Protein AF-J9DFH2-F1 (afdb_monomer)

Mean predicted aligned error: 2.7 Å

Secondary structure (DSSP, 8-state):
-TT-EEE-TTSPEEESS-EE-TT--SHHHHHHHHHHHHHHT--EEE--GGG--HHHHHHHHHHHHHH-TT--GGG-EEE-

Foldseek 3Di:
DQPDWDQDPVRDTHGPDADECAPQQDLVSLLVVVVVCVVVPHAEYEYDVVSVCVVSNVVNVVVVVVVDVVDDPVSHHYHD

pLDDT: mean 94.98, std 4.64, range [62.78, 98.12]

Organism: Edhazardia aedis (strain USNM 41457) (NCBI:txid1003232)

Nearest PDB structures (foldseek):
  3f7j-assembly2_B  TM=8.999E-01  e=4.523E-04  Bacillus subtilis
  4g5d-assembly2_B  TM=8.928E-01  e=1.932E-03  Leishmania major strain Friedlin
  4mhb-assembly1_A  TM=8.944E-01  e=2.731E-03  Yersinia pestis
  4fzi-assembly1_A  TM=8.940E-01  e=2.926E-03  Trypanosoma cruzi strain CL Brener
  4f40-assembly2_B  TM=7.628E-01  e=6.709E-03  Leishmania major

InterPro domains:
  IPR020471 Aldo-keto reductase [PTHR43827] (4-78)
  IPR023210 NADP-dependent oxidoreductase domain [PF00248] (17-78)
  IPR036812 NAD(P)-dependent oxidoreductase domain superfamily [G3DSA:3.20.20.100] (1-79)
  IPR036812 NAD(P)-dependent oxidoreductase domain superfamily [SSF51430] (4-79)

Radius of gyration: 12.64 Å; Cα contacts (8 Å, |Δi|>4): 94; chains: 1; bounding box: 28×32×32 Å

Sequence (80 aa):
MLNRKVLLNSGFNMPMIGIGTGGLNTRRDIFETFENAIKVGYRHIDMATVYNNQELIGDYMFEKYLEDPKLKREDFFLCF

Structure (mmCIF, N/CA/C/O backbone):
data_AF-J9DFH2-F1
#
_entry.id   AF-J9DFH2-F1
#
loop_
_atom_site.group_PDB
_atom_site.id
_atom_site.type_symbol
_atom_site.label_atom_id
_atom_site.label_alt_id
_atom_site.label_comp_id
_atom_site.label_asym_id
_ato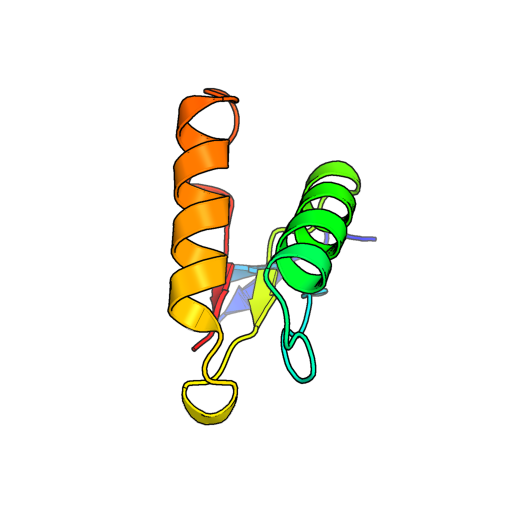m_site.label_entity_id
_atom_site.label_seq_id
_atom_site.pdbx_PDB_ins_code
_atom_site.Cartn_x
_atom_site.Cartn_y
_atom_site.Cartn_z
_atom_site.occupancy
_atom_site.B_iso_or_equiv
_atom_site.auth_seq_id
_atom_site.auth_comp_id
_atom_site.auth_asym_id
_atom_site.auth_atom_id
_atom_site.pdbx_PDB_model_num
ATOM 1 N N . MET A 1 1 ? -17.646 -2.162 3.998 1.00 62.78 1 MET A N 1
ATOM 2 C CA . MET A 1 1 ? -16.994 -3.496 4.031 1.00 62.78 1 MET A CA 1
ATOM 3 C C . MET A 1 1 ? -15.539 -3.440 4.501 1.00 62.78 1 MET A C 1
ATOM 5 O O . MET A 1 1 ? -15.158 -4.330 5.247 1.00 62.78 1 MET A O 1
ATOM 9 N N . LEU A 1 2 ? -14.764 -2.400 4.157 1.00 79.38 2 LEU A N 1
ATOM 10 C CA . LEU A 1 2 ? -13.326 -2.279 4.479 1.00 79.38 2 LEU A CA 1
ATOM 11 C C . LEU A 1 2 ? -12.967 -2.250 5.983 1.00 79.38 2 LEU A C 1
ATOM 13 O O . LEU A 1 2 ? -11.839 -2.557 6.342 1.00 79.38 2 LEU A O 1
ATOM 17 N N . ASN A 1 3 ? -13.923 -1.967 6.876 1.00 84.06 3 ASN A N 1
ATOM 18 C CA . ASN A 1 3 ? -13.672 -1.923 8.325 1.00 84.06 3 ASN A CA 1
ATOM 19 C C . ASN A 1 3 ? -13.657 -3.302 9.008 1.00 84.06 3 ASN A C 1
ATOM 21 O O . ASN A 1 3 ? -13.393 -3.377 10.208 1.00 84.06 3 ASN A O 1
ATOM 25 N N . ARG A 1 4 ? -13.974 -4.393 8.294 1.00 95.19 4 ARG A N 1
ATOM 26 C CA . ARG A 1 4 ? -13.933 -5.739 8.884 1.00 95.19 4 ARG A CA 1
ATOM 27 C C . ARG A 1 4 ? -12.488 -6.213 9.016 1.00 95.19 4 ARG A C 1
ATOM 29 O O . ARG A 1 4 ? -11.715 -6.147 8.060 1.00 95.19 4 ARG A O 1
ATOM 36 N N . LYS A 1 5 ? -12.152 -6.724 10.197 1.00 96.62 5 LYS A N 1
ATOM 37 C CA . LYS A 1 5 ? -10.838 -7.272 10.525 1.00 96.62 5 LYS A CA 1
ATOM 38 C C . LYS A 1 5 ? -10.994 -8.700 11.032 1.00 96.62 5 LYS A C 1
ATOM 40 O O . LYS A 1 5 ? -12.018 -9.033 11.627 1.00 96.62 5 LYS A O 1
ATOM 45 N N . VAL A 1 6 ? -9.978 -9.515 10.792 1.00 97.31 6 VAL A N 1
ATOM 46 C CA . VAL A 1 6 ? -9.830 -10.847 11.374 1.00 97.31 6 VAL A CA 1
ATOM 47 C C . VAL A 1 6 ? -8.749 -10.794 12.451 1.00 97.31 6 VAL A C 1
ATOM 49 O O . VAL A 1 6 ? -7.706 -10.166 12.255 1.0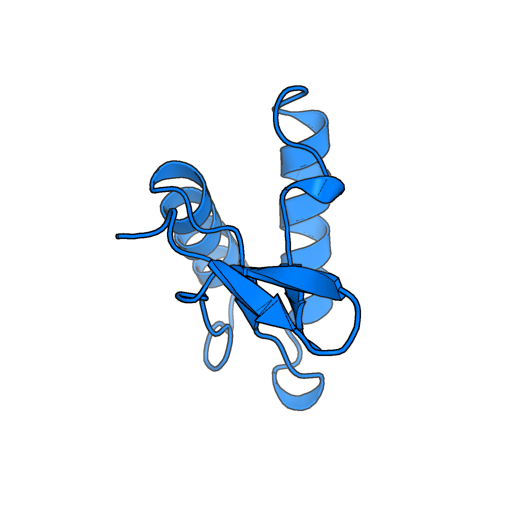0 97.31 6 VAL A O 1
ATOM 52 N N . LEU A 1 7 ? -9.015 -11.425 13.595 1.00 98.00 7 LEU A N 1
ATOM 53 C CA . LEU A 1 7 ? -8.031 -11.593 14.657 1.00 98.00 7 LEU A CA 1
ATOM 54 C C . LEU A 1 7 ? -7.116 -12.760 14.291 1.00 98.00 7 LEU A C 1
ATOM 56 O O . LEU A 1 7 ? -7.573 -13.896 14.157 1.00 98.00 7 LEU A O 1
ATOM 60 N N . LEU A 1 8 ? -5.832 -12.473 14.115 1.00 97.88 8 LEU A N 1
ATOM 61 C CA . LEU A 1 8 ? -4.819 -13.493 13.883 1.00 97.88 8 LEU A CA 1
ATOM 62 C C . LEU A 1 8 ? -4.489 -14.218 15.194 1.00 97.88 8 LEU A C 1
ATOM 64 O O . LEU A 1 8 ? -4.688 -13.684 16.285 1.00 97.88 8 LEU A O 1
ATOM 68 N N . ASN A 1 9 ? -3.918 -15.421 15.099 1.00 98.12 9 ASN A N 1
ATOM 69 C CA . ASN A 1 9 ? -3.446 -16.176 16.269 1.00 98.12 9 ASN A CA 1
ATOM 70 C C . ASN A 1 9 ? -2.363 -15.432 17.080 1.00 98.12 9 ASN A C 1
ATOM 72 O O . ASN A 1 9 ? -2.178 -15.708 18.260 1.00 98.12 9 ASN A O 1
ATOM 76 N N . SER A 1 10 ? -1.691 -14.462 16.458 1.00 97.31 10 SER A N 1
ATOM 77 C CA . SER A 1 10 ? -0.724 -13.555 17.073 1.00 97.31 10 SER A CA 1
ATOM 78 C C . SER A 1 10 ? -1.366 -12.448 17.917 1.00 97.31 10 SER A C 1
ATOM 80 O O . SER A 1 10 ? -0.651 -11.678 18.550 1.00 97.3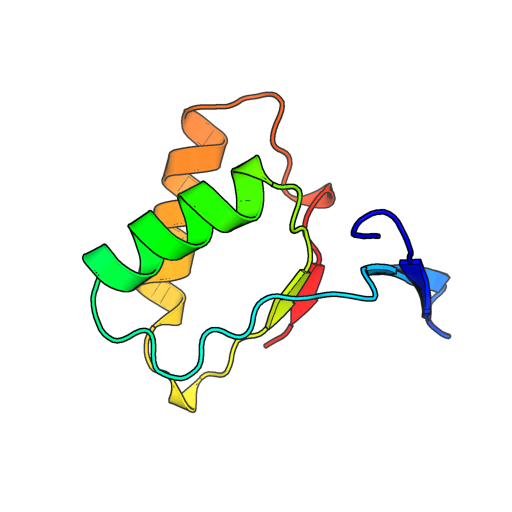1 10 SER A O 1
ATOM 82 N N . GLY A 1 11 ? -2.697 -12.332 17.921 1.00 97.50 11 GLY A N 1
ATOM 83 C CA . GLY A 1 11 ? -3.434 -11.281 18.627 1.00 97.50 11 GLY A CA 1
ATOM 84 C C . GLY A 1 11 ? -3.574 -9.967 17.847 1.00 97.50 11 GLY A C 1
ATOM 85 O O . GLY A 1 11 ? -4.263 -9.057 18.306 1.00 97.50 11 GLY A O 1
ATOM 86 N N . PHE A 1 12 ? -2.975 -9.854 16.657 1.00 95.94 12 PHE A N 1
ATOM 87 C CA . PHE A 1 12 ? -3.112 -8.673 15.803 1.00 95.94 12 PHE A CA 1
ATOM 88 C C . PHE A 1 12 ? -4.372 -8.733 14.934 1.00 95.94 12 PHE A C 1
ATOM 90 O O . PHE A 1 12 ? -4.785 -9.796 14.471 1.00 95.94 12 PHE A O 1
ATOM 97 N N . ASN A 1 13 ? -4.966 -7.568 14.672 1.00 96.25 13 ASN A N 1
ATOM 98 C CA . ASN A 1 13 ? -6.110 -7.438 13.774 1.00 96.25 13 ASN A CA 1
ATOM 99 C C . ASN A 1 13 ? -5.646 -7.130 12.346 1.00 96.25 13 ASN A C 1
ATOM 101 O O . ASN A 1 13 ? -5.065 -6.073 12.101 1.00 96.25 13 ASN A O 1
ATOM 105 N N . MET A 1 14 ? -5.980 -8.002 11.399 1.00 97.31 14 MET A N 1
ATOM 106 C CA . MET A 1 14 ? -5.680 -7.829 9.978 1.00 97.31 14 MET A CA 1
ATOM 107 C C . MET A 1 14 ? -6.944 -7.403 9.218 1.00 97.31 14 MET A C 1
ATOM 109 O O . MET A 1 14 ? -7.976 -8.069 9.347 1.00 97.31 14 MET A O 1
ATOM 113 N N . PRO A 1 15 ? -6.927 -6.311 8.430 1.00 97.44 15 PRO A N 1
ATOM 114 C CA . PRO A 1 15 ? -8.051 -5.970 7.562 1.00 97.44 15 PRO A CA 1
ATOM 115 C C . PRO A 1 15 ? -8.325 -7.089 6.551 1.00 97.44 15 PRO A C 1
ATOM 117 O O . PRO A 1 15 ? -7.420 -7.549 5.858 1.00 97.44 15 PRO A O 1
ATOM 120 N N . MET A 1 16 ? -9.587 -7.519 6.455 1.00 96.56 16 MET A N 1
ATOM 121 C CA . MET A 1 16 ? -9.965 -8.665 5.614 1.00 96.56 16 MET A CA 1
ATOM 122 C C . MET A 1 16 ? -9.817 -8.396 4.114 1.00 96.56 16 MET A C 1
ATOM 124 O O . MET A 1 16 ? -9.742 -9.334 3.330 1.00 96.56 16 MET A O 1
ATOM 128 N N . ILE A 1 17 ? -9.835 -7.125 3.714 1.00 96.94 17 ILE A N 1
ATOM 129 C CA . ILE A 1 17 ? -9.701 -6.701 2.325 1.00 96.94 17 ILE A CA 1
ATOM 130 C C . ILE A 1 17 ? -8.412 -5.897 2.215 1.00 96.94 17 ILE A C 1
ATOM 132 O O . ILE A 1 17 ? -8.246 -4.895 2.915 1.00 96.94 17 ILE A O 1
ATOM 136 N N . GLY A 1 18 ? -7.513 -6.366 1.355 1.00 95.69 18 GLY A N 1
ATOM 137 C CA . GLY A 1 18 ? -6.243 -5.722 1.048 1.00 95.69 18 GLY A CA 1
ATOM 138 C C . GLY A 1 18 ? -6.130 -5.372 -0.428 1.00 95.69 18 GLY A C 1
ATOM 139 O O . GLY A 1 18 ? -6.922 -5.837 -1.249 1.00 95.69 18 GLY A O 1
ATOM 140 N N . ILE A 1 19 ? -5.152 -4.531 -0.743 1.00 96.38 19 ILE A N 1
ATOM 141 C CA . ILE A 1 19 ? -4.771 -4.209 -2.113 1.00 96.38 19 ILE A CA 1
ATOM 142 C C . ILE A 1 19 ? -3.486 -4.949 -2.473 1.00 96.38 19 ILE A C 1
ATOM 144 O O . ILE A 1 19 ? -2.478 -4.798 -1.788 1.00 96.38 19 ILE A O 1
ATOM 148 N N . GLY A 1 20 ? -3.540 -5.757 -3.531 1.00 96.50 20 GLY A N 1
ATOM 149 C CA . GLY A 1 20 ? -2.361 -6.404 -4.101 1.00 96.50 20 GLY A CA 1
ATOM 150 C C . GLY A 1 20 ? -1.622 -5.457 -5.037 1.00 96.50 20 GLY A C 1
ATOM 151 O O . GLY A 1 20 ? -2.253 -4.717 -5.793 1.00 96.50 20 GLY A O 1
ATOM 152 N N . THR A 1 21 ? -0.291 -5.484 -4.995 1.00 96.88 21 THR A N 1
ATOM 153 C CA . THR A 1 21 ? 0.556 -4.599 -5.814 1.00 96.88 21 THR A CA 1
ATOM 154 C C . THR A 1 21 ? 1.196 -5.289 -7.017 1.00 96.88 21 THR A C 1
ATOM 156 O O . THR A 1 21 ? 1.960 -4.666 -7.758 1.00 96.88 21 THR A O 1
ATOM 159 N N . GLY A 1 22 ? 0.870 -6.562 -7.256 1.00 96.00 22 GLY A N 1
ATOM 160 C CA . GLY A 1 22 ? 1.293 -7.282 -8.454 1.00 96.00 22 GLY A CA 1
ATOM 161 C C . GLY A 1 22 ? 0.789 -6.594 -9.728 1.00 96.00 22 GLY A C 1
ATOM 162 O O . GLY A 1 22 ? -0.405 -6.355 -9.882 1.00 96.00 22 GLY A O 1
ATOM 163 N N . GLY A 1 23 ? 1.705 -6.280 -10.646 1.00 94.25 23 GLY A N 1
ATOM 164 C CA . GLY A 1 23 ? 1.393 -5.618 -11.918 1.00 94.25 23 GLY A CA 1
ATOM 165 C C . GLY A 1 23 ? 1.391 -4.086 -11.880 1.00 94.25 23 GLY A C 1
ATOM 166 O O . GLY A 1 23 ? 1.199 -3.470 -12.927 1.00 94.25 23 GLY A O 1
ATOM 167 N N . LEU A 1 24 ? 1.642 -3.460 -10.724 1.00 96.38 24 LEU A N 1
ATOM 168 C CA . LEU A 1 24 ? 1.908 -2.021 -10.648 1.00 96.38 24 LEU A CA 1
ATOM 169 C C . LEU A 1 24 ? 3.366 -1.766 -11.035 1.00 96.38 24 LEU A C 1
ATOM 171 O O . LEU A 1 24 ? 4.274 -2.042 -10.248 1.00 96.38 24 LEU A O 1
ATOM 175 N N . ASN A 1 25 ? 3.577 -1.271 -12.255 1.00 93.00 25 ASN A N 1
ATOM 176 C CA . ASN A 1 25 ? 4.901 -1.240 -12.884 1.00 93.00 25 ASN A CA 1
ATOM 177 C C . ASN A 1 25 ? 5.499 0.167 -12.984 1.00 93.00 25 ASN A C 1
ATOM 179 O O . ASN A 1 25 ? 6.690 0.308 -13.254 1.00 93.00 25 ASN A O 1
ATOM 183 N N . THR A 1 26 ? 4.696 1.216 -12.801 1.00 96.19 26 THR A N 1
ATOM 184 C CA . THR A 1 26 ? 5.164 2.601 -12.903 1.00 96.19 26 THR A CA 1
ATOM 185 C C . THR A 1 26 ? 4.863 3.396 -11.639 1.00 96.19 26 THR A C 1
ATOM 187 O O . THR A 1 26 ? 3.926 3.097 -10.897 1.00 96.19 26 THR A O 1
ATOM 190 N N . ARG A 1 27 ? 5.627 4.477 -11.414 1.00 96.44 27 ARG A N 1
ATOM 191 C CA . ARG A 1 27 ? 5.349 5.435 -10.330 1.00 96.44 27 ARG A CA 1
ATOM 192 C C . ARG A 1 27 ? 3.916 5.958 -10.407 1.00 96.44 27 ARG A C 1
ATOM 194 O O . ARG A 1 27 ? 3.256 6.082 -9.383 1.00 96.44 27 ARG A O 1
ATOM 201 N N . ARG A 1 28 ? 3.430 6.229 -11.620 1.00 97.00 28 ARG A N 1
ATOM 202 C CA . ARG A 1 28 ? 2.062 6.694 -11.844 1.00 97.00 28 ARG A CA 1
ATOM 203 C C . ARG A 1 28 ? 1.037 5.664 -11.372 1.00 97.00 28 ARG A C 1
ATOM 205 O O . ARG A 1 28 ? 0.152 6.035 -10.608 1.00 97.00 28 ARG A O 1
ATOM 212 N N . ASP A 1 29 ? 1.193 4.398 -11.771 1.00 96.19 29 ASP A N 1
ATOM 213 C CA . ASP A 1 29 ? 0.273 3.322 -11.377 1.00 96.19 29 ASP A CA 1
ATOM 214 C C . ASP A 1 29 ? 0.191 3.210 -9.856 1.00 96.19 29 ASP A C 1
ATOM 216 O O . ASP A 1 29 ? -0.900 3.137 -9.299 1.00 96.19 29 ASP A O 1
ATOM 220 N N . ILE A 1 30 ? 1.340 3.241 -9.178 1.00 96.88 30 ILE A N 1
ATOM 221 C CA . ILE A 1 30 ? 1.427 3.131 -7.718 1.00 96.88 30 ILE A CA 1
ATOM 222 C C . ILE A 1 30 ? 0.760 4.328 -7.044 1.00 96.88 30 ILE A C 1
ATOM 224 O O . ILE A 1 30 ? -0.112 4.139 -6.199 1.00 96.88 30 ILE A O 1
ATOM 228 N N . PHE A 1 31 ? 1.125 5.549 -7.437 1.00 96.88 31 PHE A N 1
ATOM 229 C CA . PHE A 1 31 ? 0.642 6.769 -6.793 1.00 96.88 31 PHE A CA 1
ATOM 230 C C . PHE A 1 31 ? -0.871 6.936 -6.974 1.00 96.88 31 PHE A C 1
ATOM 232 O O . PHE A 1 31 ? -1.581 7.163 -5.998 1.00 96.88 31 PHE A O 1
ATOM 239 N N . GLU A 1 32 ? -1.391 6.765 -8.194 1.00 96.88 32 GLU A N 1
ATOM 240 C CA . GLU A 1 32 ? -2.835 6.864 -8.451 1.00 96.88 32 GLU A CA 1
ATOM 241 C C . GLU A 1 32 ? -3.612 5.742 -7.745 1.00 96.88 32 GLU A C 1
ATOM 243 O O . GLU A 1 32 ? -4.686 5.979 -7.182 1.00 96.88 32 GLU A O 1
ATOM 248 N N . THR A 1 33 ? -3.072 4.519 -7.733 1.00 97.06 33 THR A N 1
ATOM 249 C CA . THR A 1 33 ? -3.716 3.375 -7.077 1.00 97.06 33 THR A CA 1
ATOM 250 C C . THR A 1 33 ? -3.785 3.570 -5.567 1.00 97.06 33 THR A C 1
ATOM 252 O O . THR A 1 33 ? -4.853 3.403 -4.973 1.00 97.06 33 THR A O 1
ATOM 255 N N . PHE A 1 34 ? -2.676 3.950 -4.932 1.00 96.50 34 PHE A N 1
ATOM 256 C CA . PHE A 1 34 ? -2.622 4.100 -3.483 1.00 96.50 34 PHE A CA 1
ATOM 257 C C . PHE A 1 34 ? -3.380 5.334 -2.994 1.00 96.50 34 PHE A C 1
ATOM 259 O O . PHE A 1 34 ? -4.045 5.243 -1.962 1.00 96.50 34 PHE A O 1
ATOM 266 N N . GLU A 1 35 ? -3.357 6.449 -3.729 1.00 96.00 35 GLU A N 1
ATOM 267 C CA . GLU A 1 35 ? -4.149 7.643 -3.394 1.00 96.00 35 GLU A CA 1
ATOM 268 C C . GLU A 1 35 ? -5.636 7.285 -3.318 1.00 96.00 35 GLU A C 1
ATOM 270 O O . GLU A 1 35 ? -6.307 7.537 -2.313 1.00 96.00 35 GLU A O 1
ATOM 275 N N . ASN A 1 36 ? -6.141 6.587 -4.337 1.00 96.38 36 ASN A N 1
ATOM 276 C CA . ASN A 1 36 ? -7.524 6.127 -4.355 1.00 96.38 36 ASN A CA 1
ATOM 277 C C . ASN A 1 36 ? -7.802 5.087 -3.261 1.00 96.38 36 ASN A C 1
ATOM 279 O O . ASN A 1 36 ? -8.807 5.196 -2.556 1.00 96.38 36 ASN A O 1
ATOM 283 N N . ALA A 1 37 ? -6.919 4.101 -3.078 1.00 95.75 37 ALA A N 1
ATOM 284 C CA . ALA A 1 37 ? -7.097 3.043 -2.087 1.00 95.75 37 ALA A CA 1
ATOM 285 C C . ALA A 1 37 ? -7.153 3.604 -0.656 1.00 95.75 37 ALA A C 1
ATOM 287 O O . ALA A 1 37 ? -8.065 3.281 0.110 1.00 95.75 37 ALA A O 1
ATOM 288 N N . ILE A 1 38 ? -6.227 4.493 -0.292 1.00 94.38 38 ILE A N 1
ATOM 289 C CA . ILE A 1 38 ? -6.186 5.100 1.042 1.00 94.38 38 ILE A CA 1
ATOM 290 C C . ILE A 1 38 ? -7.418 5.973 1.270 1.00 94.38 38 ILE A C 1
ATOM 292 O O . ILE A 1 38 ? -8.032 5.863 2.340 1.00 94.38 38 ILE A O 1
ATOM 296 N N . LYS A 1 39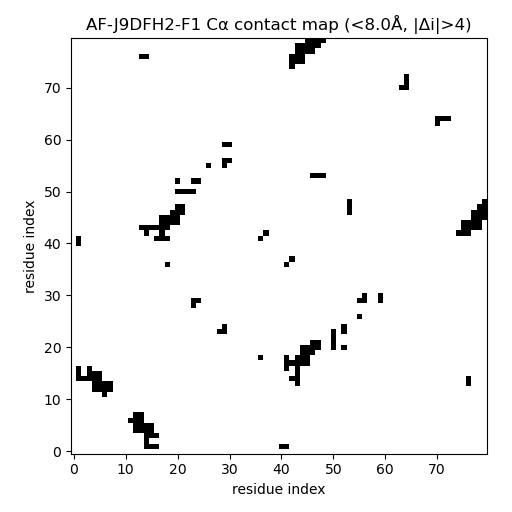 ? -7.814 6.766 0.263 1.00 93.81 39 LYS A N 1
ATOM 297 C CA . LYS A 1 39 ? -8.995 7.639 0.303 1.00 93.81 39 LYS A CA 1
ATOM 298 C C . LYS A 1 39 ? -10.296 6.870 0.514 1.00 93.81 39 LYS A C 1
ATOM 300 O O . LYS A 1 39 ? -11.155 7.334 1.259 1.00 93.81 39 LYS A O 1
ATOM 305 N N . VAL A 1 40 ? -10.447 5.691 -0.094 1.00 94.94 40 VAL A N 1
ATOM 306 C CA . VAL A 1 40 ? -11.637 4.846 0.123 1.00 94.94 40 VAL A CA 1
ATOM 307 C C . VAL A 1 40 ? -11.544 3.979 1.383 1.00 94.94 40 VAL A C 1
ATOM 309 O O . VAL A 1 40 ? -12.542 3.378 1.774 1.00 94.94 40 VAL A O 1
ATOM 312 N N . GLY A 1 41 ? -10.386 3.945 2.054 1.00 94.56 41 GLY A N 1
ATOM 313 C CA . GLY A 1 41 ? -10.217 3.341 3.378 1.00 94.56 41 GLY A CA 1
ATOM 314 C C . GLY A 1 41 ? -9.438 2.025 3.419 1.00 94.56 41 GLY A C 1
ATOM 315 O O . GLY A 1 41 ? -9.510 1.322 4.425 1.00 94.56 41 GLY A O 1
ATOM 316 N N . TYR A 1 42 ? -8.694 1.663 2.369 1.00 96.94 42 TYR A N 1
ATOM 317 C CA . TYR A 1 42 ? -7.795 0.506 2.424 1.00 96.94 42 TYR A CA 1
ATOM 318 C C . TYR A 1 42 ? -6.684 0.736 3.439 1.00 96.94 42 TYR A C 1
ATOM 320 O O . TYR A 1 42 ? -6.099 1.817 3.521 1.00 96.94 42 TYR A O 1
ATOM 328 N N . ARG A 1 43 ? -6.402 -0.310 4.211 1.00 96.00 43 ARG A N 1
ATOM 329 C CA . ARG A 1 43 ? -5.386 -0.318 5.267 1.00 96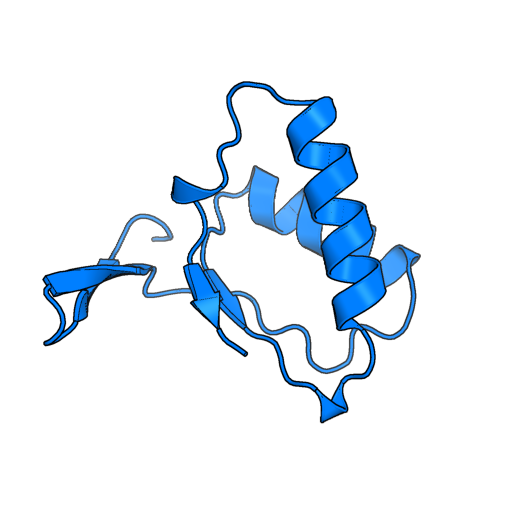.00 43 ARG A CA 1
ATOM 330 C C . ARG A 1 43 ? -4.554 -1.597 5.285 1.00 96.00 43 ARG A C 1
ATOM 332 O O . ARG A 1 43 ? -3.725 -1.768 6.164 1.00 96.00 43 ARG A O 1
ATOM 339 N N . HIS A 1 44 ? -4.765 -2.493 4.330 1.00 97.25 44 HIS A N 1
ATOM 340 C CA . HIS A 1 44 ? -3.971 -3.701 4.152 1.00 97.25 44 HIS A CA 1
ATOM 341 C C . HIS A 1 44 ? -3.363 -3.668 2.751 1.00 97.25 44 HIS A C 1
ATOM 343 O O . HIS A 1 44 ? -4.095 -3.533 1.772 1.00 97.25 44 HIS A O 1
ATOM 349 N N . ILE A 1 45 ? -2.035 -3.729 2.683 1.00 97.00 45 ILE A N 1
ATOM 350 C CA . ILE A 1 45 ? -1.243 -3.671 1.455 1.00 97.00 45 ILE A CA 1
ATOM 351 C C . ILE A 1 45 ? -0.456 -4.977 1.342 1.00 97.00 45 ILE A C 1
ATOM 353 O O . ILE A 1 45 ? 0.273 -5.331 2.271 1.00 97.00 45 ILE A O 1
ATOM 357 N N . ASP A 1 46 ? -0.621 -5.666 0.219 1.00 97.38 46 ASP A N 1
ATOM 358 C CA . ASP A 1 46 ? 0.038 -6.927 -0.111 1.00 97.38 46 ASP A CA 1
ATOM 359 C C . ASP A 1 46 ? 1.093 -6.698 -1.196 1.00 97.38 46 ASP A C 1
ATOM 361 O O . ASP A 1 46 ? 0.801 -6.145 -2.259 1.00 97.38 46 ASP A O 1
ATOM 365 N N . MET A 1 47 ? 2.333 -7.073 -0.891 1.00 96.44 47 MET A N 1
ATOM 366 C CA . MET A 1 47 ? 3.515 -6.860 -1.723 1.00 96.44 47 MET A CA 1
ATOM 367 C C . MET A 1 47 ? 4.329 -8.148 -1.804 1.00 96.44 47 MET A C 1
ATOM 369 O O . MET A 1 47 ? 4.166 -9.049 -0.991 1.00 96.44 47 MET A O 1
ATOM 373 N N . ALA A 1 48 ? 5.263 -8.200 -2.750 1.00 96.56 48 ALA A N 1
ATOM 374 C CA . ALA A 1 48 ? 6.282 -9.237 -2.811 1.00 96.56 48 ALA A CA 1
ATOM 375 C C . ALA A 1 48 ? 7.553 -8.678 -3.456 1.00 96.56 48 ALA A C 1
ATOM 377 O O . ALA A 1 48 ? 7.487 -7.834 -4.354 1.00 96.56 48 ALA A O 1
ATOM 378 N N . THR A 1 49 ? 8.717 -9.197 -3.063 1.00 95.81 49 THR A N 1
ATOM 379 C CA . THR A 1 49 ? 10.012 -8.775 -3.629 1.00 95.81 49 THR A CA 1
ATOM 380 C C . THR A 1 49 ? 10.079 -8.958 -5.149 1.00 95.81 49 THR A C 1
ATOM 382 O O . THR A 1 49 ? 10.641 -8.119 -5.844 1.00 95.81 49 THR A O 1
ATOM 385 N N . VAL A 1 50 ? 9.441 -10.000 -5.695 1.00 96.75 50 VAL A N 1
ATOM 386 C CA . VAL A 1 50 ? 9.439 -10.280 -7.144 1.00 96.75 50 VAL A CA 1
ATOM 387 C C . VAL A 1 50 ? 8.726 -9.202 -7.978 1.00 96.75 50 VAL A C 1
ATOM 389 O O . VAL A 1 50 ? 8.936 -9.130 -9.186 1.00 96.75 50 VAL A O 1
ATOM 392 N N . TYR A 1 51 ? 7.910 -8.341 -7.359 1.00 95.88 51 TYR A N 1
ATOM 393 C CA . TYR A 1 51 ? 7.211 -7.260 -8.062 1.00 95.88 51 TYR A CA 1
ATOM 394 C C . TYR A 1 51 ? 8.111 -6.049 -8.340 1.00 95.88 51 TYR A C 1
ATOM 396 O O . TYR A 1 51 ? 7.736 -5.206 -9.148 1.00 95.88 51 TYR A O 1
ATOM 404 N N . ASN A 1 52 ? 9.287 -5.956 -7.701 1.00 95.44 52 ASN A N 1
ATOM 405 C CA . ASN A 1 52 ? 10.271 -4.881 -7.901 1.00 95.44 52 ASN A CA 1
ATOM 406 C C . ASN A 1 52 ? 9.692 -3.452 -7.805 1.00 95.44 52 ASN A C 1
ATOM 408 O O . ASN A 1 52 ? 10.159 -2.540 -8.481 1.00 95.44 52 ASN A O 1
ATOM 412 N N . ASN A 1 53 ? 8.674 -3.248 -6.964 1.00 96.31 53 ASN A N 1
ATOM 413 C CA . ASN A 1 53 ? 7.981 -1.962 -6.816 1.00 96.31 53 ASN A CA 1
ATOM 414 C C . ASN A 1 53 ? 7.914 -1.440 -5.367 1.00 96.31 53 ASN A C 1
ATOM 416 O O . ASN A 1 53 ? 7.312 -0.397 -5.115 1.00 96.31 53 ASN A O 1
ATOM 420 N N . GLN A 1 54 ? 8.555 -2.130 -4.416 1.00 95.31 54 GLN A N 1
ATOM 421 C CA . GLN A 1 54 ? 8.506 -1.797 -2.985 1.00 95.31 54 GLN A CA 1
ATOM 422 C C . GLN A 1 54 ? 9.129 -0.430 -2.663 1.00 95.31 54 GLN A C 1
ATOM 424 O O . GLN A 1 54 ? 8.620 0.267 -1.792 1.00 95.31 54 GLN A O 1
ATOM 429 N N . GLU A 1 55 ? 10.189 -0.032 -3.374 1.00 95.56 55 GLU A N 1
ATOM 430 C CA . GLU A 1 55 ? 10.840 1.275 -3.193 1.00 95.56 55 GLU A CA 1
ATOM 431 C C . GLU A 1 55 ? 9.876 2.424 -3.520 1.00 95.56 55 GLU A C 1
ATOM 433 O O . GLU A 1 55 ? 9.623 3.277 -2.676 1.00 95.56 55 GLU A O 1
ATOM 438 N N . LEU A 1 56 ? 9.211 2.362 -4.679 1.00 96.50 56 LEU A N 1
ATOM 439 C CA . LEU A 1 56 ? 8.219 3.361 -5.093 1.00 96.50 56 LEU A CA 1
ATOM 440 C C . LEU A 1 56 ? 6.995 3.416 -4.164 1.00 96.50 56 LEU A C 1
ATOM 442 O O . LEU A 1 56 ? 6.431 4.488 -3.944 1.00 96.50 56 LEU A O 1
ATOM 446 N N . ILE A 1 57 ? 6.567 2.269 -3.624 1.00 96.12 57 ILE A N 1
ATOM 447 C CA . ILE A 1 57 ? 5.510 2.219 -2.602 1.00 96.12 57 ILE A CA 1
ATOM 448 C C . ILE A 1 57 ? 5.992 2.901 -1.315 1.00 96.12 57 ILE A C 1
ATOM 450 O O . ILE A 1 57 ? 5.237 3.658 -0.704 1.00 96.12 57 ILE A O 1
ATOM 454 N N . GLY A 1 58 ? 7.238 2.652 -0.907 1.00 95.50 58 GLY A N 1
ATOM 455 C CA . GLY A 1 58 ? 7.867 3.289 0.247 1.00 95.50 58 GLY A CA 1
ATOM 456 C C . GLY A 1 58 ? 7.909 4.810 0.117 1.00 95.50 58 GLY A C 1
ATOM 457 O O . GLY A 1 58 ? 7.455 5.497 1.033 1.00 95.50 58 GLY A O 1
ATOM 458 N N . ASP A 1 59 ? 8.358 5.313 -1.034 1.00 96.69 59 ASP A N 1
ATOM 459 C CA . ASP A 1 59 ? 8.391 6.746 -1.348 1.00 96.69 59 ASP A CA 1
ATOM 460 C C . ASP A 1 59 ? 7.001 7.374 -1.229 1.00 96.69 59 ASP A C 1
ATOM 462 O O . ASP A 1 59 ? 6.819 8.353 -0.506 1.00 96.69 59 ASP A O 1
ATOM 466 N N . TYR A 1 60 ? 5.994 6.764 -1.862 1.00 96.06 60 TYR A N 1
ATOM 467 C CA . TYR A 1 60 ? 4.614 7.238 -1.779 1.00 96.06 60 TYR A CA 1
ATOM 468 C C . TYR A 1 60 ? 4.111 7.298 -0.326 1.00 96.06 60 TYR A C 1
ATOM 470 O O . TYR A 1 60 ? 3.537 8.299 0.101 1.00 96.06 60 TYR A O 1
ATOM 478 N N . MET A 1 61 ? 4.318 6.231 0.455 1.00 96.00 61 MET A N 1
ATOM 479 C CA . MET A 1 61 ? 3.850 6.182 1.844 1.00 96.00 61 MET A CA 1
ATOM 480 C C . MET A 1 61 ? 4.564 7.222 2.710 1.00 96.00 61 MET A C 1
ATOM 482 O O . MET A 1 61 ? 3.929 7.847 3.557 1.00 96.00 61 MET A O 1
ATOM 486 N N . PHE A 1 62 ? 5.865 7.424 2.491 1.00 95.81 62 PHE A N 1
ATOM 487 C CA . PHE A 1 62 ? 6.646 8.436 3.190 1.00 95.81 62 PHE A CA 1
ATOM 488 C C . PHE A 1 62 ? 6.145 9.849 2.877 1.00 95.81 62 PHE A C 1
ATOM 490 O O . PHE A 1 62 ? 5.866 10.604 3.808 1.00 95.81 62 PHE A O 1
ATOM 497 N N . GLU A 1 63 ? 5.947 10.175 1.595 1.00 95.44 63 GLU A N 1
ATOM 498 C CA . GLU A 1 63 ? 5.345 11.444 1.165 1.00 95.44 63 GLU A CA 1
ATOM 499 C C . GLU A 1 63 ? 3.979 11.656 1.847 1.00 95.44 63 GLU A C 1
ATOM 501 O O . GLU A 1 63 ? 3.743 12.700 2.457 1.00 95.44 63 GLU A O 1
ATOM 506 N N . LYS A 1 64 ? 3.110 10.635 1.868 1.00 94.31 64 LYS A N 1
ATOM 507 C CA . LYS A 1 64 ? 1.783 10.745 2.497 1.00 94.31 64 LYS A CA 1
ATOM 508 C C . LYS A 1 64 ? 1.812 10.954 4.003 1.00 94.31 64 LYS A C 1
ATOM 510 O O . LYS A 1 64 ? 0.979 11.699 4.514 1.00 94.31 64 LYS A O 1
ATOM 515 N N . TYR A 1 65 ? 2.743 10.331 4.721 1.00 95.19 65 TYR A N 1
ATOM 516 C CA . TYR A 1 65 ? 2.877 10.557 6.162 1.00 95.19 65 TYR A CA 1
ATOM 517 C C . TYR A 1 65 ? 3.347 11.979 6.496 1.00 95.19 65 TYR A C 1
ATOM 519 O O . TYR A 1 65 ? 3.030 12.482 7.572 1.00 95.19 65 TYR A O 1
ATOM 527 N N . LEU A 1 66 ? 4.087 12.632 5.594 1.00 95.31 66 LEU A N 1
ATOM 528 C CA . LEU A 1 66 ? 4.474 14.037 5.752 1.00 95.31 66 LEU A CA 1
ATOM 529 C C . LEU A 1 66 ? 3.315 14.995 5.443 1.00 95.31 66 LEU A C 1
ATOM 531 O O . LEU A 1 66 ? 3.208 16.044 6.076 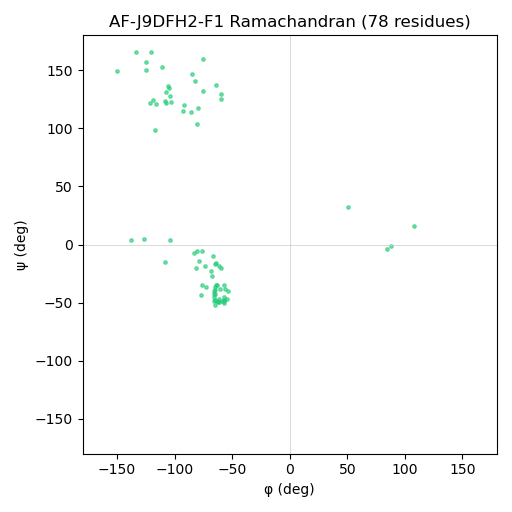1.00 95.31 66 LEU A O 1
ATOM 535 N N . GLU A 1 67 ? 2.457 14.642 4.484 1.00 95.50 67 GLU A N 1
ATOM 536 C CA . GLU A 1 67 ? 1.314 15.459 4.062 1.00 95.50 67 GLU A CA 1
ATOM 537 C C . GLU A 1 67 ? 0.123 15.392 5.030 1.00 95.50 67 GLU A C 1
ATOM 539 O O . GLU A 1 67 ? -0.490 16.422 5.322 1.00 95.50 67 GLU A O 1
ATOM 544 N N . ASP A 1 68 ? -0.224 14.197 5.521 1.00 94.50 68 ASP A N 1
ATOM 545 C CA . ASP A 1 68 ? -1.390 13.982 6.381 1.00 94.50 68 ASP A CA 1
ATOM 546 C C . ASP A 1 68 ? -0.981 13.469 7.773 1.00 94.50 68 ASP A C 1
ATOM 548 O O . ASP A 1 68 ? -0.826 12.262 7.972 1.00 94.50 68 ASP A O 1
ATOM 552 N N . PRO A 1 69 ? -0.889 14.349 8.791 1.00 91.75 69 PRO A N 1
ATOM 553 C CA . PRO A 1 69 ? -0.518 13.949 10.148 1.00 91.75 69 PRO A CA 1
ATOM 554 C C . PRO A 1 69 ? -1.565 13.056 10.833 1.00 91.75 69 PRO A C 1
ATOM 556 O O . PRO A 1 69 ? -1.307 12.523 11.915 1.00 91.75 69 PRO A O 1
ATOM 559 N N . LYS A 1 70 ? -2.765 12.901 10.254 1.00 93.31 70 LYS A N 1
ATOM 560 C CA . LYS A 1 70 ? -3.775 11.958 10.755 1.00 93.31 70 LYS A CA 1
ATOM 561 C C . LYS A 1 70 ? -3.514 10.537 10.278 1.00 93.31 70 LYS A C 1
ATOM 563 O O . LYS A 1 70 ? -4.047 9.610 10.884 1.00 93.31 70 LYS A O 1
ATOM 568 N N . LEU A 1 71 ? -2.736 10.370 9.212 1.00 93.81 71 LEU A N 1
ATOM 569 C CA . LEU A 1 71 ? -2.393 9.074 8.665 1.00 93.81 71 LEU A CA 1
ATOM 570 C C . LEU A 1 71 ? -1.176 8.522 9.407 1.00 93.81 71 LEU A C 1
ATOM 572 O O . LEU A 1 71 ? -0.080 9.071 9.323 1.00 93.81 71 LEU A O 1
ATOM 576 N N . LYS A 1 72 ? -1.350 7.424 10.142 1.00 94.94 72 LYS A N 1
ATOM 577 C CA . LYS A 1 72 ? -0.275 6.851 10.951 1.00 94.94 72 LYS A CA 1
ATOM 578 C C . LYS A 1 72 ? 0.193 5.518 10.400 1.00 94.94 72 LYS A C 1
ATOM 580 O O . LYS A 1 72 ? -0.581 4.742 9.845 1.00 94.94 72 LYS A O 1
ATOM 585 N N . ARG A 1 73 ? 1.457 5.176 10.665 1.00 95.06 73 ARG A N 1
ATOM 586 C CA . ARG A 1 73 ? 1.999 3.853 10.324 1.00 95.06 73 ARG A CA 1
ATOM 587 C C . ARG A 1 73 ? 1.187 2.714 10.945 1.00 95.06 73 ARG A C 1
ATOM 589 O O . ARG A 1 73 ? 0.993 1.696 10.287 1.00 95.06 73 ARG A O 1
ATOM 596 N N . GLU A 1 74 ? 0.711 2.877 12.178 1.00 94.88 74 GLU A N 1
ATOM 597 C CA . GLU A 1 74 ? -0.104 1.882 12.898 1.00 94.88 74 GLU A CA 1
ATOM 598 C C . GLU A 1 74 ? -1.469 1.606 12.246 1.00 94.88 74 GLU A C 1
ATOM 600 O O . GLU A 1 74 ? -2.072 0.567 12.514 1.00 94.88 74 GLU A O 1
ATOM 605 N N . ASP A 1 75 ? -1.925 2.473 11.336 1.00 92.88 75 ASP A N 1
ATOM 606 C CA . ASP A 1 75 ? -3.156 2.247 10.582 1.00 92.88 75 ASP A CA 1
ATOM 607 C C . ASP A 1 75 ? -2.991 1.173 9.502 1.00 92.88 75 ASP A C 1
ATOM 609 O O . ASP A 1 75 ? -3.998 0.639 9.039 1.00 92.88 75 ASP A O 1
ATOM 613 N N . PHE A 1 76 ? -1.759 0.844 9.092 1.00 95.75 76 PHE A N 1
ATOM 614 C CA . PHE A 1 76 ? -1.487 -0.041 7.959 1.00 95.75 76 PHE A CA 1
ATOM 615 C C . PHE A 1 76 ? -0.970 -1.423 8.365 1.00 95.75 76 PHE A C 1
ATOM 617 O O . PHE A 1 76 ? 0.017 -1.575 9.089 1.00 95.75 76 PHE A O 1
ATOM 624 N N . PHE A 1 77 ? -1.585 -2.447 7.787 1.00 96.75 77 PHE A N 1
ATOM 625 C CA . PHE A 1 77 ? -1.083 -3.810 7.740 1.00 96.75 77 PHE A CA 1
ATOM 626 C C . PHE A 1 77 ? -0.297 -3.997 6.436 1.00 96.75 77 PHE A C 1
ATOM 628 O O . PHE A 1 77 ? -0.870 -3.894 5.352 1.00 96.75 77 PHE A O 1
ATOM 635 N N . LEU A 1 78 ? 1.010 -4.238 6.536 1.00 96.00 78 LEU A N 1
ATOM 636 C CA . LEU A 1 78 ? 1.886 -4.457 5.383 1.00 96.00 78 LEU A CA 1
ATOM 637 C C . LEU A 1 78 ? 2.268 -5.937 5.338 1.00 96.00 78 LEU A C 1
ATOM 639 O O . LEU A 1 78 ? 2.839 -6.435 6.308 1.00 96.00 78 LEU A O 1
ATOM 643 N N . CYS A 1 79 ? 1.951 -6.610 4.236 1.00 92.62 79 CYS A N 1
ATOM 644 C CA . CYS A 1 79 ? 2.382 -7.973 3.943 1.00 92.62 79 CYS A CA 1
ATOM 645 C C . CYS A 1 79 ? 3.487 -7.929 2.875 1.00 92.62 79 CYS A C 1
ATOM 647 O O . CYS A 1 79 ? 3.367 -7.165 1.914 1.00 92.62 79 CYS A O 1
ATOM 649 N N . PHE A 1 80 ? 4.564 -8.692 3.075 1.00 83.50 80 PHE A N 1
ATOM 650 C CA . PHE A 1 80 ? 5.726 -8.800 2.183 1.00 83.50 80 PHE A CA 1
ATOM 651 C C . PHE A 1 80 ? 6.103 -10.272 2.002 1.00 83.50 80 PHE A C 1
ATOM 653 O O . PHE A 1 80 ? 5.973 -11.017 3.004 1.00 83.50 80 PHE A O 1
#

Solvent-accessible surface area (backbone atoms only — not comparable to full-atom values): 4843 Å² total; per-residue (Å²): 120,64,86,46,59,43,78,43,98,86,73,49,75,44,49,73,53,61,48,74,48,79,87,44,84,46,70,64,52,46,51,59,50,47,54,52,39,50,74,78,50,53,38,20,42,39,49,51,80,91,55,78,41,64,67,61,51,49,52,51,52,52,53,46,46,73,73,36,83,86,56,51,76,88,64,50,46,79,45,109

=== Feature glossary ===
The record interleaves many kinds of information about one protein. Here is each kind framed as the question it answers.

Q: Are the domains correctly placed relative to each other?
A: Predicted aligned error is AlphaFold's pairwise confidence. Unlike pLDDT (per-residue), PAE is per-residue-pair and captures whether two parts of the structure are correctly placed relative to each other. Units are ångströms of expected positional error.

Q: Which residues are in helices, strands, or loops?
A: Eight-state secondary structure (DSSP): H is the canonical α-helix, G the tighter 3₁₀-helix, I the wider π-helix; E/B are β-structure, T and S are turns and bends, and '-' is everything else. DSSP derives these from the pattern of main-chain N–H···O=C hydrogen bonds, not from the sequence.

Q: What if only a Cα trace is available?
A: P-SEA three-state annotation labels each residue as helix, strand, or coil based purely on the geometry of the Cα trace. It serves as a fallback when the full backbone (and thus DSSP) is unavailable.

Q: What are the backbone torsion angles?
A: φ (phi) and ψ (psi) are the two rotatable backbone dihedrals per residue: φ is the C(i-1)–N–Cα–C torsion, ψ is the N–Cα–C–N(i+1) torsion, both in degrees on (−180°, 180°]. α-helical residues cluster near (−60°, −45°); β-strand residues near (−120°, +130°). A Ramachandran plot is simply a scatter of (φ, ψ) for every residue.

Q: What known structures does this most resemble?
A: Structural nearest neighbors (via Foldseek easy-search vs the PDB). Reported per hit: target PDB id, E-value, and alignment TM-score. A TM-score above ~0.5 is the conventional threshold for 'same fold'.

Q: What family and function is it annotated with?
A: Database cross-references. InterPro integrates a dozen domain/family signature databases into unified entries with residue-range hits. GO terms attach function/process/location labels with evidence codes. CATH codes position the fold in a four-level structural taxonomy. Organism is the NCBI-taxonomy species name.

Q: Which residues are buried vs exposed?
A: Solvent accessibility: the surface area of each residue that a 1.4 Å water probe can touch, in Å². When only backbone atoms are present the absolute values are lower than full-atom SASA (side chains contribute most of the area) and are flagged as backbone-only.

Q: What do the diagnostic plots show?
A: Three diagnostic plots accompany the record. The Cα contact map visualizes the tertiary structure as a 2D adjacency matrix (8 Å cutoff, sequence-local contacts suppressed). The Ramachandran plot shows the distribution of backbone (φ, ψ) to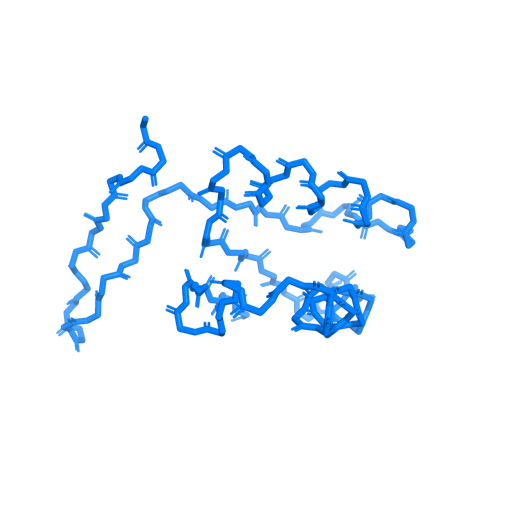rsions, with points in the α and β bas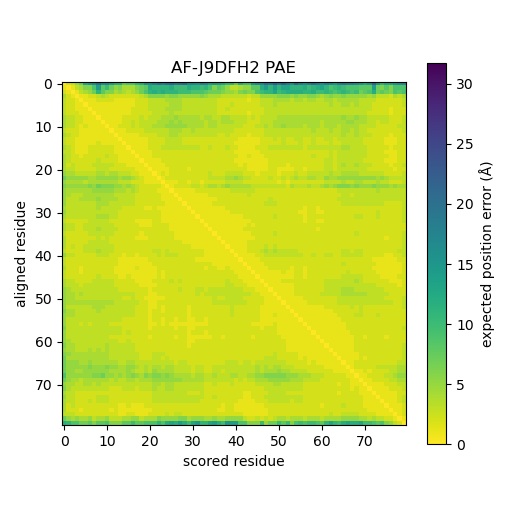ins reflecting secondary structure content. The PAE plot shows AlphaFold's inter-residue confidence as a color matrix.

Q: What is the amino-acid chain?
A: The amino-acid sequence is the protein's primary structure: the linear order of residues from the N-terminus to the C-terminus, written in one-letter code. Everything else here — the 3D coordinates, the secondary structure, the domain annotations — is ultimately a consequence of this string.

Q: What do the rendered images show?
A: The six rend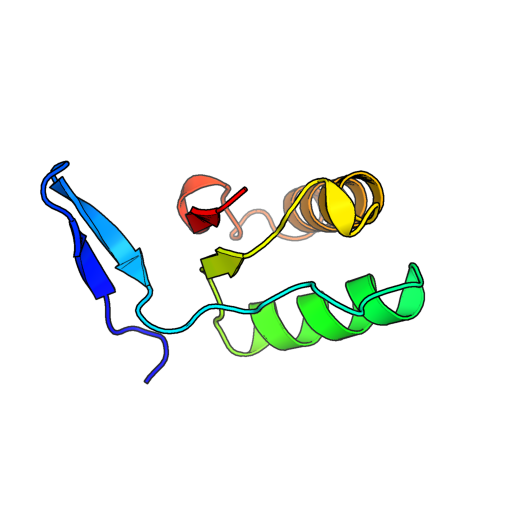ers are orthographic views along the three Cartesian axes in both directions. Representation (cartoon, sticks, or surface) and color scheme (sequence-rainbow or by-chain) vary across proteins so the training set covers all the common visualization conventions.

Q: Where is each backbone atom in 3D?
A: The mmCIF table is the protein's shape written out atom by atom. For each backbone N, Cα, C, and carbonyl O, it records an (x, y, z) coordinate triple in Å plus the residue type, chain letter, and residue number.

Q: How mobile is each atom in the crystal?
A: For experimental (PDB) structures, the B-factor (temperature factor) quantifies the positional spread of each atom in the crystal — a combination of thermal vibration and static disorder — in units of Å². High B-factors mark flexible loops or poorly resolved regions; low B-factors mark the rigid, well-ordered core.

Q: How big and how compact is the whole molecule?
A: Three whole-structure scalars: the radius of gyration (RMS distance of Cα from centroid, in Å), the count of Cα–Cα contacts (pairs closer than 8 Å and separated by more than four residues in sequence — i.e. tertiary, not local, contacts), and the bounding-box dimensions. Together they distinguish compact globular folds from extended fibres or disordered chains.

Q: What does the local fold look like, residue by residue?
A: A 3Di character summarizes, for each residue, the relative orientation of the Cα frame of its nearest spatial neighbor. Because it encodes fold topology rather than chemistry, 3Di alignments detect remote structural similarity that sequence alignment misses.

Q: How confident is the AlphaFold model at each residue?
A: For AlphaFold models, the B-factor field carries pLDDT — the model's own estimate of local accuracy on a 0–100 scale. Regions with pLDDT<50 should be treated as essentially unmodeled; they often correspond to intrinsically disordered segments.